Protein AF-A0A7T5EWG3-F1 (afdb_monomer_lite)

pLDDT: mean 82.38, std 19.08, range [40.19, 96.69]

Sequence (79 aa):
MPDKRDMEQESLTELIIDAKSGDKRGQEELYRRFKPMICKMAHRMNWNDWEDAQQELIYELFLAAQRFEPHIDAGNQEL

Foldseek 3Di:
DDDPPPPDPQDPLNLLVCLLVVNPVSLVVLCVVCVVVLQVVLCVVDVVCSVVSSVVVSVVSSVCSNVDDPPPPPPDPDD

Secondary structure (DSSP, 8-state):
---TT------HHHHHHHHHHT-HHHHHHHHHHHHHHHHHHHHHH-STTHHHHHHHHHHHHHHHHHT------------

Structure (mmCIF, N/CA/C/O backbone):
data_AF-A0A7T5EWG3-F1
#
_entry.id   AF-A0A7T5EWG3-F1
#
loop_
_atom_site.group_PDB
_atom_site.id
_atom_site.type_symbol
_atom_site.label_atom_id
_atom_site.label_alt_id
_atom_site.label_comp_id
_atom_site.label_asym_id
_atom_site.label_entity_id
_atom_site.label_seq_id
_atom_site.pdbx_PDB_ins_code
_atom_site.Cartn_x
_atom_site.Cartn_y
_atom_site.Cartn_z
_atom_site.occupancy
_atom_site.B_iso_or_equiv
_atom_site.auth_seq_id
_atom_site.auth_comp_id
_atom_site.auth_asym_id
_atom_site.auth_atom_id
_atom_site.pdbx_PDB_model_num
ATOM 1 N N . MET A 1 1 ? 10.841 -15.503 30.172 1.00 40.81 1 MET A N 1
ATOM 2 C CA . MET A 1 1 ? 10.955 -14.653 28.969 1.00 40.81 1 MET A CA 1
ATOM 3 C C . MET A 1 1 ? 9.747 -14.957 28.108 1.00 40.81 1 MET A C 1
ATOM 5 O O . MET A 1 1 ? 9.580 -16.133 27.809 1.00 40.81 1 MET A O 1
ATOM 9 N N . PRO A 1 2 ? 8.867 -13.989 27.822 1.00 40.19 2 PRO A N 1
ATOM 10 C CA . PRO A 1 2 ? 7.696 -14.262 27.004 1.00 40.19 2 PRO A CA 1
ATOM 11 C C . PRO A 1 2 ? 8.116 -14.459 25.542 1.00 40.19 2 PRO A C 1
ATOM 13 O O . PRO A 1 2 ? 9.007 -13.778 25.030 1.00 40.19 2 PRO A O 1
ATOM 16 N N . ASP A 1 3 ? 7.515 -15.474 24.936 1.00 41.12 3 ASP A N 1
ATOM 17 C CA . ASP A 1 3 ? 7.699 -15.941 23.568 1.00 41.12 3 ASP A CA 1
ATOM 18 C C . ASP A 1 3 ? 7.212 -14.863 22.583 1.00 41.12 3 ASP A C 1
ATOM 20 O O . ASP A 1 3 ? 6.129 -14.310 22.741 1.00 41.12 3 ASP A O 1
ATOM 24 N N . LYS A 1 4 ? 8.009 -14.522 21.564 1.00 49.53 4 LYS A N 1
ATOM 25 C CA . LYS A 1 4 ? 7.713 -13.432 20.607 1.00 49.53 4 LYS A CA 1
ATOM 26 C C . LYS A 1 4 ? 6.631 -13.797 19.573 1.00 49.53 4 LYS A C 1
ATOM 28 O O . LYS A 1 4 ? 6.590 -13.202 18.498 1.00 49.53 4 LYS A O 1
ATOM 33 N N . ARG A 1 5 ? 5.793 -14.794 19.862 1.00 47.59 5 ARG A N 1
ATOM 34 C CA . ARG A 1 5 ? 4.746 -15.309 18.964 1.00 47.59 5 ARG A CA 1
ATOM 35 C C . ARG A 1 5 ? 3.333 -14.840 19.324 1.00 47.59 5 ARG A C 1
ATOM 37 O O . ARG A 1 5 ? 2.407 -15.185 18.602 1.00 47.59 5 ARG A O 1
ATOM 44 N N . ASP A 1 6 ? 3.208 -13.983 20.337 1.00 40.31 6 ASP A N 1
ATOM 45 C CA . ASP A 1 6 ? 1.930 -13.455 20.832 1.00 40.31 6 ASP A CA 1
ATOM 46 C C . ASP A 1 6 ? 1.686 -11.985 20.430 1.00 40.31 6 ASP A C 1
ATOM 48 O O . ASP A 1 6 ? 1.064 -11.231 21.173 1.00 40.31 6 ASP A O 1
ATOM 52 N N . MET A 1 7 ? 2.181 -11.526 19.269 1.00 46.06 7 MET A N 1
ATOM 53 C CA . MET A 1 7 ? 1.552 -10.347 18.660 1.00 46.06 7 MET A CA 1
ATOM 54 C C . MET A 1 7 ? 0.257 -10.841 18.035 1.00 46.06 7 MET A C 1
ATOM 56 O O . MET A 1 7 ? 0.300 -11.495 16.990 1.00 46.06 7 MET A O 1
ATOM 60 N N . GLU A 1 8 ? -0.863 -10.573 18.707 1.00 53.84 8 GLU A N 1
ATOM 61 C CA . GLU A 1 8 ? -2.202 -10.650 18.128 1.00 53.84 8 GLU A CA 1
ATOM 62 C C . GLU A 1 8 ? -2.110 -10.187 16.671 1.00 53.84 8 GLU A C 1
ATOM 64 O O . GLU A 1 8 ? -1.596 -9.103 16.385 1.00 53.84 8 GLU A O 1
ATOM 69 N N . GLN A 1 9 ? -2.473 -11.062 15.727 1.00 61.78 9 GLN A N 1
ATOM 70 C CA . GLN A 1 9 ? -2.517 -10.675 14.325 1.00 61.78 9 GLN A CA 1
ATOM 71 C C . GLN A 1 9 ? -3.567 -9.576 14.211 1.00 61.78 9 GLN A C 1
ATOM 73 O O . GLN A 1 9 ? -4.749 -9.884 14.088 1.00 61.78 9 GLN A O 1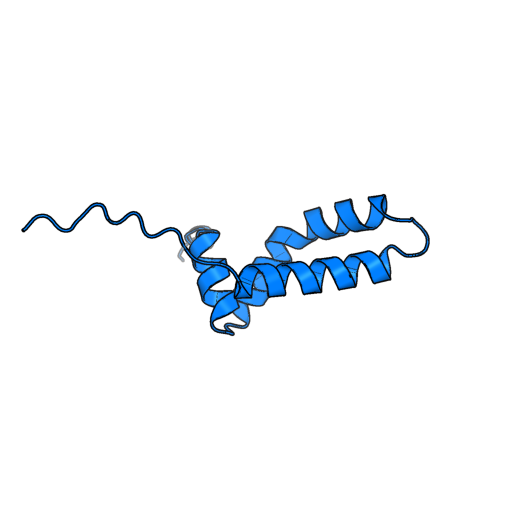
ATOM 78 N N . GLU A 1 10 ? -3.119 -8.317 14.250 1.00 74.75 10 GLU A N 1
ATOM 79 C CA . GLU A 1 10 ? -3.956 -7.158 13.956 1.00 74.75 10 GLU A CA 1
ATOM 80 C C . GLU A 1 10 ? -4.740 -7.471 12.689 1.00 74.75 10 GLU A C 1
ATOM 82 O O . GLU A 1 10 ? -4.178 -7.897 11.655 1.00 74.75 10 GLU A O 1
ATOM 87 N N . SER A 1 11 ? -6.054 -7.336 12.818 1.00 88.25 11 SER A N 1
ATOM 88 C CA . SER A 1 11 ? -6.970 -7.587 11.729 1.00 88.25 11 SER A CA 1
ATOM 89 C C . SER A 1 11 ? -6.653 -6.623 10.590 1.00 88.25 11 SER A C 1
ATOM 91 O O . SER A 1 11 ? -6.128 -5.523 10.775 1.00 88.25 11 SER A O 1
ATOM 93 N N . LEU A 1 12 ? -6.963 -7.039 9.364 1.00 89.44 12 LEU A N 1
ATOM 94 C CA . LEU A 1 12 ? -6.756 -6.171 8.208 1.00 89.44 12 LEU A CA 1
ATOM 95 C C . LEU A 1 12 ? -7.542 -4.855 8.348 1.00 89.44 12 LEU A C 1
ATOM 97 O O . LEU A 1 12 ? -7.055 -3.810 7.933 1.00 89.44 12 LEU A O 1
ATOM 101 N N . THR A 1 13 ? -8.723 -4.904 8.966 1.00 90.62 13 THR A N 1
ATOM 102 C CA . THR A 1 13 ? -9.552 -3.728 9.238 1.00 90.62 13 THR A CA 1
ATOM 103 C C . THR A 1 13 ? -8.857 -2.746 10.178 1.00 90.62 13 THR A C 1
ATOM 105 O O . THR A 1 13 ? -8.798 -1.563 9.856 1.00 90.62 13 THR A O 1
ATOM 108 N N . GLU A 1 14 ? -8.295 -3.220 11.294 1.00 90.62 14 GLU A N 1
ATOM 109 C CA . GLU A 1 14 ? -7.545 -2.378 12.241 1.00 90.62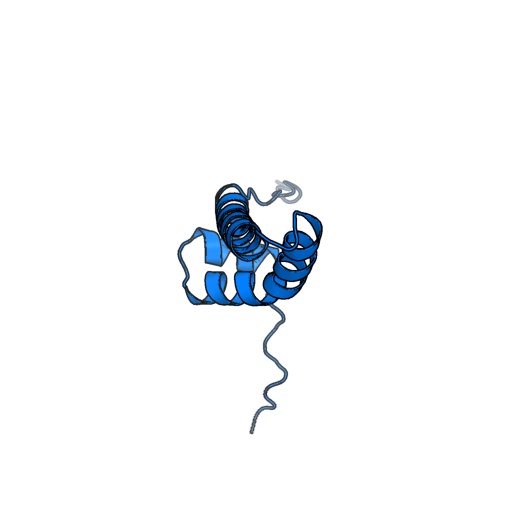 14 GLU A CA 1
ATOM 110 C C . GLU A 1 14 ? -6.345 -1.721 11.557 1.00 90.62 14 GLU A C 1
ATOM 112 O O . GLU A 1 14 ? -6.200 -0.505 11.614 1.00 90.62 14 GLU A O 1
ATOM 117 N N . LEU A 1 15 ? -5.574 -2.485 10.777 1.00 92.00 15 LEU A N 1
ATOM 118 C CA . LEU A 1 15 ? -4.440 -1.935 10.030 1.00 92.00 15 LEU A CA 1
ATOM 119 C C . LEU A 1 15 ? -4.835 -0.858 9.023 1.00 92.00 15 LEU A C 1
ATOM 121 O O . LEU A 1 15 ? -4.094 0.105 8.828 1.00 92.00 15 LEU A O 1
ATOM 125 N N . ILE A 1 16 ? -5.980 -1.016 8.354 1.00 93.38 16 ILE A N 1
ATOM 126 C CA . ILE A 1 16 ? -6.478 -0.002 7.423 1.00 93.38 16 ILE A CA 1
ATOM 127 C C . ILE A 1 16 ? -6.913 1.254 8.189 1.00 93.38 16 ILE A C 1
ATOM 129 O O . ILE A 1 16 ? -6.626 2.360 7.733 1.00 93.38 16 ILE A O 1
ATOM 133 N N . ILE A 1 17 ? -7.558 1.102 9.351 1.00 92.94 17 ILE A N 1
ATOM 134 C CA . ILE A 1 17 ? -7.948 2.225 10.217 1.00 92.94 17 ILE A CA 1
ATOM 135 C C . ILE A 1 17 ? -6.705 2.979 10.716 1.00 92.94 17 ILE A C 1
ATOM 137 O O . ILE A 1 17 ? -6.648 4.205 10.590 1.00 92.94 17 ILE A O 1
ATOM 141 N N . ASP A 1 18 ? -5.685 2.267 11.191 1.00 92.12 18 ASP A N 1
ATOM 142 C CA . ASP A 1 18 ? -4.432 2.860 11.665 1.00 92.12 18 ASP A CA 1
ATOM 143 C C . ASP A 1 18 ? -3.699 3.576 10.527 1.00 92.12 18 ASP A C 1
ATOM 145 O O . ASP A 1 18 ? -3.355 4.758 10.641 1.00 92.12 18 ASP A O 1
ATOM 149 N N . ALA A 1 19 ? -3.548 2.919 9.373 1.00 93.00 19 ALA A N 1
ATOM 150 C CA . ALA A 1 19 ? -2.926 3.523 8.199 1.00 93.00 19 ALA A CA 1
ATOM 151 C C . ALA A 1 19 ? -3.681 4.775 7.715 1.00 93.00 19 ALA A C 1
ATOM 153 O O . ALA A 1 19 ? -3.049 5.766 7.324 1.00 93.00 19 ALA A O 1
ATOM 154 N N . LYS A 1 20 ? -5.022 4.756 7.778 1.00 93.81 20 LYS A N 1
ATOM 155 C CA . LYS A 1 20 ? -5.891 5.897 7.455 1.00 93.81 20 LYS A CA 1
ATOM 156 C C . LYS A 1 20 ? -5.669 7.072 8.406 1.00 93.81 20 LYS A C 1
ATOM 158 O O . LYS A 1 20 ? -5.647 8.213 7.949 1.00 93.81 20 LYS A O 1
ATOM 163 N N . SER A 1 21 ? -5.442 6.800 9.692 1.00 92.06 21 SER A N 1
ATOM 164 C CA . SER A 1 21 ? -5.178 7.818 10.722 1.00 92.06 21 SER A CA 1
ATOM 165 C C . SER A 1 21 ? -3.809 8.505 10.594 1.00 92.06 21 SER A C 1
ATOM 167 O O . SER A 1 21 ? -3.549 9.500 11.269 1.00 92.06 21 SER A O 1
ATOM 169 N N . GLY A 1 22 ? -2.943 8.006 9.706 1.00 90.31 22 GLY A N 1
ATOM 170 C CA . GLY A 1 22 ? -1.579 8.500 9.531 1.00 90.31 22 GLY A CA 1
ATOM 171 C C . GLY A 1 22 ? -0.549 7.798 10.417 1.00 90.31 22 GLY A C 1
ATOM 172 O O . GLY A 1 22 ? 0.588 8.270 10.497 1.00 90.31 22 GLY A O 1
ATOM 173 N N . ASP A 1 23 ? -0.908 6.681 11.063 1.00 94.12 23 ASP A N 1
ATOM 174 C CA . ASP A 1 23 ? 0.056 5.869 11.800 1.00 94.12 23 ASP A CA 1
ATOM 175 C C . ASP A 1 23 ? 1.071 5.236 10.840 1.00 94.12 23 ASP A C 1
ATOM 177 O O . ASP A 1 23 ? 0.738 4.445 9.953 1.00 94.12 23 ASP A O 1
ATOM 181 N N . LYS A 1 24 ? 2.346 5.571 11.054 1.00 94.00 24 LYS A N 1
ATOM 182 C CA . LYS A 1 24 ? 3.464 5.054 10.264 1.00 94.00 24 LYS A CA 1
ATOM 183 C C . LYS A 1 24 ? 3.606 3.544 10.410 1.00 94.00 24 LYS A C 1
ATOM 185 O O . LYS A 1 24 ? 3.908 2.883 9.421 1.00 94.00 24 LYS A O 1
ATOM 190 N N . ARG A 1 25 ? 3.368 2.989 11.606 1.00 93.56 25 ARG A N 1
ATOM 191 C CA . ARG A 1 25 ? 3.484 1.541 11.826 1.00 93.56 25 ARG A CA 1
ATOM 192 C C . ARG A 1 25 ? 2.401 0.802 11.044 1.00 93.56 25 ARG A C 1
ATOM 194 O O . ARG A 1 25 ? 2.722 -0.142 10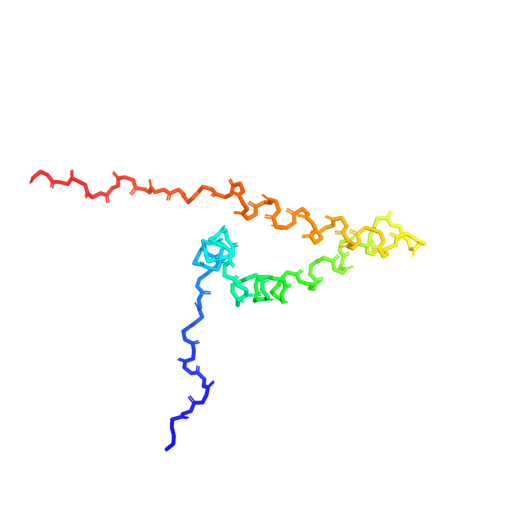.325 1.00 93.56 25 ARG A O 1
ATOM 201 N N . GLY A 1 26 ? 1.154 1.268 11.130 1.00 92.06 26 GLY A N 1
ATOM 202 C CA . GLY A 1 26 ? 0.041 0.759 10.328 1.00 92.06 26 GLY A CA 1
ATOM 203 C C . GLY A 1 26 ? 0.313 0.832 8.822 1.00 92.06 26 GLY A C 1
ATOM 204 O O . GLY A 1 26 ? 0.115 -0.152 8.111 1.00 92.06 26 GLY A O 1
ATOM 205 N N . GLN A 1 27 ? 0.851 1.952 8.327 1.00 94.31 27 GLN A N 1
ATOM 206 C CA . GLN A 1 27 ? 1.215 2.109 6.911 1.00 94.31 27 GLN A CA 1
ATOM 207 C C . GLN A 1 27 ? 2.311 1.134 6.459 1.00 94.31 27 GLN A C 1
ATOM 209 O O . GLN A 1 27 ? 2.192 0.515 5.397 1.00 94.31 27 GLN A O 1
ATOM 214 N N . GLU A 1 28 ? 3.371 0.982 7.254 1.00 95.75 28 GLU A N 1
ATOM 215 C CA . GLU A 1 28 ? 4.472 0.059 6.967 1.00 95.75 28 GLU A CA 1
ATOM 216 C C . GLU A 1 28 ? 4.004 -1.399 6.968 1.00 95.75 28 GLU A C 1
ATOM 218 O O . GLU A 1 28 ? 4.349 -2.166 6.065 1.00 95.75 28 GLU A O 1
ATOM 223 N N . GLU A 1 29 ? 3.184 -1.781 7.947 1.00 95.31 29 GLU A N 1
ATOM 224 C CA . GLU A 1 29 ? 2.644 -3.133 8.067 1.00 95.31 29 GLU A CA 1
ATOM 225 C C . GLU A 1 29 ? 1.650 -3.449 6.940 1.00 95.31 29 GLU A C 1
ATOM 227 O O . GLU A 1 29 ? 1.714 -4.531 6.346 1.00 95.31 29 GLU A O 1
ATOM 232 N N . LEU A 1 30 ? 0.794 -2.491 6.568 1.00 94.56 30 LEU A N 1
ATOM 233 C CA . LEU A 1 30 ? -0.107 -2.607 5.422 1.00 94.56 30 LEU A CA 1
ATOM 234 C C . LEU A 1 30 ? 0.689 -2.824 4.127 1.00 94.56 30 LEU A C 1
ATOM 236 O O . LEU A 1 30 ? 0.456 -3.802 3.412 1.00 94.56 30 LEU A O 1
ATOM 240 N N . TYR A 1 31 ? 1.694 -1.985 3.854 1.00 96.00 31 TYR A N 1
ATOM 241 C CA . TYR A 1 31 ? 2.577 -2.173 2.700 1.00 96.00 31 TYR A CA 1
ATOM 242 C C . TYR A 1 31 ? 3.269 -3.540 2.732 1.00 96.00 31 TYR A C 1
ATOM 244 O O . TYR A 1 31 ? 3.264 -4.257 1.730 1.00 96.00 31 TYR A O 1
ATOM 252 N N . ARG A 1 32 ? 3.824 -3.949 3.880 1.00 96.00 32 ARG A N 1
ATOM 253 C CA . ARG A 1 32 ? 4.517 -5.236 4.032 1.00 96.00 32 ARG A CA 1
ATOM 254 C C . ARG A 1 32 ? 3.615 -6.417 3.676 1.00 96.00 32 ARG A C 1
ATOM 256 O O . ARG A 1 32 ? 4.072 -7.331 2.986 1.00 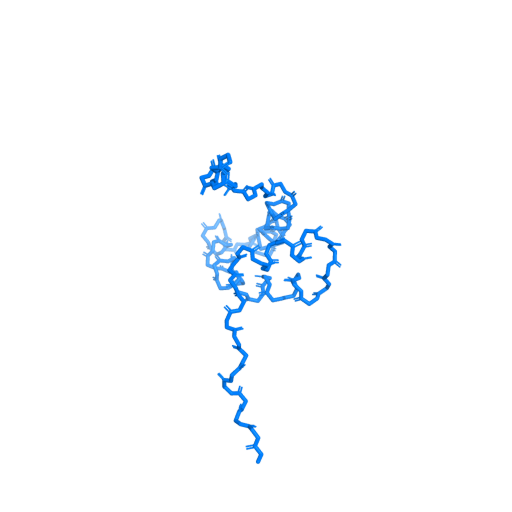96.00 32 ARG A O 1
ATOM 263 N N . ARG A 1 33 ? 2.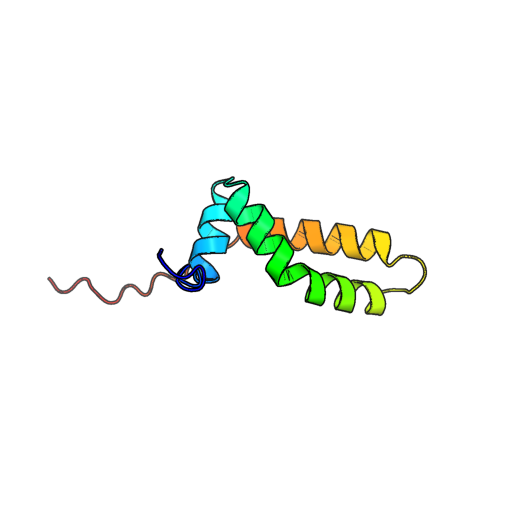348 -6.393 4.106 1.00 95.06 33 ARG A N 1
ATOM 264 C CA . ARG A 1 33 ? 1.363 -7.448 3.812 1.00 95.06 33 ARG A CA 1
ATOM 265 C C . ARG A 1 33 ? 0.967 -7.487 2.332 1.00 95.06 33 ARG A C 1
ATOM 267 O O . ARG A 1 33 ? 0.837 -8.578 1.778 1.00 95.06 33 ARG A O 1
ATOM 274 N N . PHE A 1 34 ? 0.834 -6.335 1.671 1.00 96.25 34 PHE A N 1
ATOM 275 C CA . PHE A 1 34 ? 0.417 -6.258 0.262 1.00 96.25 34 PHE A CA 1
ATOM 276 C C . PHE A 1 34 ? 1.567 -6.296 -0.756 1.00 96.25 34 PHE A C 1
ATOM 278 O O . PHE A 1 34 ? 1.329 -6.607 -1.925 1.00 96.25 34 PHE A O 1
ATOM 285 N N . LYS A 1 35 ? 2.820 -6.073 -0.339 1.00 96.19 35 LYS A N 1
ATOM 286 C CA . LYS A 1 35 ? 4.004 -6.068 -1.217 1.00 96.19 35 LYS A CA 1
ATOM 287 C C . LYS A 1 35 ? 4.097 -7.286 -2.151 1.00 96.19 35 LYS A C 1
ATOM 289 O O . LYS A 1 35 ? 4.341 -7.077 -3.339 1.00 96.19 35 LYS A O 1
ATOM 294 N N . PRO A 1 36 ? 3.870 -8.542 -1.706 1.00 96.50 36 PRO A N 1
ATOM 295 C CA . PRO A 1 36 ? 3.926 -9.694 -2.609 1.00 96.50 36 PRO A CA 1
ATOM 296 C C . PRO A 1 36 ? 2.889 -9.626 -3.739 1.00 96.50 36 PRO A C 1
ATOM 298 O O . PRO A 1 36 ? 3.175 -10.008 -4.874 1.00 96.50 36 PRO A O 1
ATOM 301 N N . MET A 1 37 ? 1.688 -9.121 -3.441 1.00 96.25 37 MET A N 1
ATOM 302 C CA . MET A 1 37 ? 0.621 -8.948 -4.426 1.00 96.25 37 MET A CA 1
ATOM 303 C C . MET A 1 37 ? 0.952 -7.817 -5.398 1.00 96.25 37 MET A C 1
ATOM 305 O O . MET A 1 37 ? 0.806 -8.008 -6.603 1.00 96.25 37 MET A O 1
ATOM 309 N N . ILE A 1 38 ? 1.463 -6.696 -4.884 1.00 95.75 38 ILE A N 1
ATOM 310 C CA . ILE A 1 38 ? 1.925 -5.554 -5.679 1.00 95.75 38 ILE A CA 1
ATOM 311 C C . ILE A 1 38 ? 2.990 -6.000 -6.684 1.00 95.75 38 ILE A C 1
ATOM 313 O O . ILE A 1 38 ? 2.802 -5.816 -7.882 1.00 95.75 38 ILE A O 1
ATOM 317 N N . CYS A 1 39 ? 4.058 -6.668 -6.230 1.00 94.12 39 CYS A N 1
ATOM 318 C CA . CYS A 1 39 ? 5.106 -7.188 -7.114 1.00 94.12 39 CYS A CA 1
ATOM 319 C C . CYS A 1 39 ? 4.528 -8.121 -8.189 1.00 94.12 39 CYS A C 1
ATOM 321 O O . CYS A 1 39 ? 4.855 -8.010 -9.368 1.00 94.12 39 CYS A O 1
ATOM 323 N N . LYS A 1 40 ? 3.624 -9.028 -7.797 1.00 94.25 40 LYS A N 1
ATOM 324 C CA . LYS A 1 40 ? 2.979 -9.960 -8.727 1.00 94.25 40 LYS A CA 1
ATOM 325 C C . LYS A 1 40 ? 2.108 -9.250 -9.768 1.00 94.25 40 LYS A C 1
ATOM 327 O O . LYS A 1 40 ? 2.042 -9.730 -10.896 1.00 94.25 40 LYS A O 1
ATOM 332 N N . MET A 1 41 ? 1.405 -8.177 -9.401 1.00 94.44 41 MET A N 1
ATOM 333 C CA . MET A 1 41 ? 0.577 -7.404 -10.334 1.00 94.44 41 MET A CA 1
ATOM 334 C C . MET A 1 41 ? 1.433 -6.539 -11.256 1.00 94.44 41 MET A C 1
ATOM 336 O O . MET A 1 41 ? 1.219 -6.585 -12.462 1.00 94.44 41 MET A O 1
ATOM 340 N N . ALA A 1 42 ? 2.446 -5.853 -10.726 1.00 93.75 42 ALA A N 1
ATOM 341 C CA . ALA A 1 42 ? 3.369 -5.036 -11.510 1.00 93.75 42 ALA A CA 1
ATOM 342 C C . ALA A 1 42 ? 4.023 -5.840 -12.649 1.00 93.75 42 ALA A C 1
ATOM 344 O O . ALA A 1 42 ? 3.973 -5.438 -13.809 1.00 93.75 42 ALA A O 1
ATOM 345 N N . HIS A 1 43 ? 4.509 -7.054 -12.356 1.00 91.44 43 HIS A N 1
ATOM 346 C CA . HIS A 1 43 ? 5.079 -7.948 -13.373 1.00 91.44 43 HIS A CA 1
ATOM 347 C C . HIS A 1 43 ? 4.097 -8.383 -14.473 1.00 91.44 43 HIS A C 1
ATOM 349 O O . HIS A 1 43 ? 4.534 -8.845 -15.525 1.00 91.44 43 HIS A O 1
ATOM 355 N N . ARG A 1 44 ? 2.779 -8.281 -14.252 1.00 91.19 44 ARG A N 1
ATOM 356 C CA . ARG A 1 44 ? 1.765 -8.617 -15.264 1.00 91.19 44 ARG A CA 1
ATOM 357 C C . ARG A 1 44 ? 1.461 -7.464 -16.216 1.00 91.19 44 ARG A C 1
ATOM 359 O O . ARG A 1 44 ? 0.886 -7.729 -17.265 1.00 91.19 44 ARG A O 1
ATOM 366 N N . MET A 1 45 ? 1.782 -6.223 -15.847 1.00 83.56 45 MET A N 1
ATOM 367 C CA . MET A 1 45 ? 1.363 -5.035 -16.601 1.00 83.56 45 MET A CA 1
ATOM 368 C C . MET A 1 45 ? 2.306 -4.729 -17.770 1.00 83.56 45 MET A C 1
ATOM 370 O O . MET A 1 45 ? 1.824 -4.480 -18.868 1.00 83.56 45 MET A O 1
ATOM 374 N N . ASN A 1 46 ? 3.622 -4.832 -17.575 1.00 75.88 46 ASN A N 1
ATOM 375 C CA . ASN A 1 46 ? 4.650 -4.852 -18.623 1.00 75.88 46 ASN A CA 1
ATOM 376 C C . ASN A 1 46 ? 5.997 -5.183 -17.956 1.00 75.88 46 ASN A C 1
ATOM 378 O O . ASN A 1 46 ? 6.243 -4.720 -16.846 1.00 75.88 46 ASN A O 1
ATOM 382 N N . TRP A 1 47 ? 6.891 -5.945 -18.599 1.00 69.75 47 TRP A N 1
ATOM 383 C CA . TRP A 1 47 ? 8.219 -6.205 -18.016 1.00 69.75 47 TRP A CA 1
ATOM 384 C C . TRP A 1 47 ? 9.075 -4.937 -17.986 1.00 69.75 47 TRP A C 1
ATOM 386 O O . TRP A 1 47 ? 9.861 -4.769 -17.065 1.00 69.75 47 TRP A O 1
ATOM 396 N N . ASN A 1 48 ? 8.937 -4.042 -18.967 1.00 81.31 48 ASN A N 1
ATOM 397 C CA . ASN A 1 48 ? 9.804 -2.864 -19.063 1.00 81.31 48 ASN A CA 1
ATOM 398 C C . ASN A 1 48 ? 9.410 -1.730 -18.103 1.00 81.31 48 ASN A C 1
ATOM 400 O O . ASN A 1 48 ? 10.286 -0.978 -17.697 1.00 81.31 48 ASN A O 1
ATOM 404 N N . ASP A 1 49 ? 8.145 -1.678 -17.677 1.00 89.00 49 ASP A N 1
ATOM 405 C CA . ASP A 1 49 ? 7.590 -0.581 -16.862 1.00 89.00 49 ASP A CA 1
ATOM 406 C C . ASP A 1 49 ? 7.108 -1.079 -15.487 1.00 89.00 49 ASP A C 1
ATOM 408 O O . ASP A 1 49 ? 6.215 -0.513 -14.856 1.00 89.00 49 ASP A O 1
ATOM 412 N N . TRP A 1 50 ? 7.656 -2.204 -15.020 1.00 89.75 50 TRP A N 1
ATOM 413 C CA . TRP A 1 50 ? 7.209 -2.839 -13.779 1.00 89.75 50 TRP A CA 1
ATOM 414 C C . TRP A 1 50 ? 7.492 -1.979 -12.538 1.00 89.75 50 TRP A C 1
ATOM 416 O O . TRP A 1 50 ? 6.759 -2.084 -11.557 1.00 89.75 50 TRP A O 1
ATOM 426 N N . GLU A 1 51 ? 8.527 -1.134 -12.566 1.00 93.31 51 GLU A N 1
ATOM 427 C CA . GLU A 1 51 ? 8.848 -0.211 -11.469 1.00 93.31 51 GLU A CA 1
ATOM 428 C C . GLU A 1 51 ? 7.791 0.894 -11.353 1.00 93.31 51 GLU A C 1
ATOM 430 O O . GLU A 1 51 ? 7.307 1.161 -10.251 1.00 93.31 51 GLU A O 1
ATOM 435 N N . ASP A 1 52 ? 7.362 1.461 -12.483 1.00 94.25 52 ASP A N 1
ATOM 436 C CA . ASP A 1 52 ? 6.290 2.461 -12.535 1.00 94.25 52 ASP A CA 1
ATOM 437 C C . ASP A 1 52 ? 4.965 1.843 -12.075 1.00 94.25 52 ASP A C 1
ATOM 439 O O . ASP A 1 52 ? 4.318 2.350 -11.157 1.00 94.25 52 ASP A O 1
ATOM 443 N N . ALA A 1 53 ? 4.622 0.663 -12.606 1.00 93.75 53 ALA A N 1
ATOM 444 C CA . ALA A 1 53 ? 3.437 -0.078 -12.181 1.00 93.75 53 ALA A CA 1
ATOM 445 C C . ALA A 1 53 ? 3.474 -0.418 -10.680 1.00 93.75 53 ALA A C 1
ATOM 447 O O . ALA A 1 53 ? 2.453 -0.365 -9.993 1.00 93.75 53 ALA A O 1
ATOM 448 N N . GLN A 1 54 ? 4.646 -0.758 -10.134 1.00 95.56 54 GLN A N 1
ATOM 449 C CA . GLN A 1 54 ? 4.805 -0.997 -8.703 1.00 95.56 54 GLN A CA 1
ATOM 450 C C . GLN A 1 54 ? 4.520 0.270 -7.885 1.00 95.56 54 GLN A C 1
ATOM 452 O O . GLN A 1 54 ? 3.831 0.175 -6.867 1.00 95.56 54 GLN A O 1
ATOM 457 N N . GLN A 1 55 ? 5.035 1.431 -8.296 1.00 95.69 55 GLN A N 1
ATOM 458 C CA . GLN A 1 55 ? 4.796 2.697 -7.598 1.00 95.69 55 GLN A CA 1
ATOM 459 C C . GLN A 1 55 ? 3.320 3.099 -7.636 1.00 95.69 55 GLN A C 1
ATOM 461 O O . GLN A 1 55 ? 2.762 3.449 -6.594 1.00 95.69 55 GLN A O 1
ATOM 466 N N . GLU A 1 56 ? 2.670 2.977 -8.795 1.00 95.75 56 GLU A N 1
ATOM 467 C CA . GLU A 1 56 ? 1.237 3.249 -8.943 1.00 95.75 56 GLU A CA 1
ATOM 468 C C . GLU A 1 56 ? 0.399 2.349 -8.028 1.00 95.75 56 GLU A C 1
ATOM 470 O O . GLU A 1 56 ? -0.468 2.830 -7.302 1.00 95.75 56 GLU A O 1
ATOM 475 N N . LEU A 1 57 ? 0.708 1.052 -7.967 1.00 96.25 57 LEU A N 1
ATOM 476 C CA . LEU A 1 57 ? 0.004 0.107 -7.096 1.00 96.25 57 LEU A CA 1
ATOM 477 C C . LEU A 1 57 ? 0.203 0.400 -5.601 1.00 96.25 57 LEU A C 1
ATOM 479 O O . LEU A 1 57 ? -0.715 0.188 -4.807 1.00 96.25 57 LEU A O 1
ATOM 483 N N . ILE A 1 58 ? 1.384 0.878 -5.197 1.00 96.69 58 ILE A N 1
ATOM 484 C CA . ILE A 1 58 ? 1.629 1.322 -3.815 1.00 96.69 58 ILE A CA 1
ATOM 485 C C . ILE A 1 58 ? 0.789 2.566 -3.508 1.00 96.69 58 ILE A C 1
ATOM 487 O O . ILE A 1 58 ? 0.174 2.644 -2.445 1.00 96.69 58 ILE A O 1
ATOM 491 N N . TYR A 1 59 ? 0.743 3.526 -4.430 1.00 96.69 59 TYR A N 1
ATOM 492 C CA . TYR A 1 59 ? -0.059 4.735 -4.272 1.00 96.69 59 TYR A CA 1
ATOM 493 C C . TYR A 1 59 ? -1.557 4.413 -4.164 1.00 96.69 59 TYR A C 1
ATOM 495 O O . TYR A 1 59 ? -2.224 4.868 -3.232 1.00 96.69 59 TYR A O 1
ATOM 503 N N . GLU A 1 60 ? -2.065 3.548 -5.043 1.00 96.25 60 GLU A N 1
ATOM 504 C CA . GLU A 1 60 ? -3.458 3.094 -5.027 1.00 96.25 60 GLU A CA 1
ATOM 505 C C . GLU A 1 60 ? -3.812 2.316 -3.754 1.00 96.25 60 GLU A C 1
ATOM 507 O O . GLU A 1 60 ? -4.908 2.490 -3.225 1.00 96.25 60 GLU A O 1
ATOM 512 N N . LEU A 1 61 ? -2.890 1.521 -3.192 1.00 96.19 61 LEU A N 1
ATOM 513 C CA . LEU A 1 61 ? -3.101 0.862 -1.897 1.00 96.19 61 LEU A CA 1
ATOM 514 C C . LEU A 1 61 ? -3.410 1.884 -0.793 1.00 96.19 61 LEU A C 1
ATOM 516 O O . LEU A 1 61 ? -4.366 1.712 -0.034 1.00 96.19 61 LEU A O 1
ATOM 520 N N . PHE A 1 62 ? -2.618 2.953 -0.701 1.00 95.38 62 PHE A N 1
ATOM 521 C CA . PHE A 1 62 ? -2.825 3.973 0.325 1.00 95.38 62 PHE A CA 1
ATOM 522 C C . PHE A 1 62 ? -4.064 4.829 0.051 1.00 95.38 62 PHE A C 1
ATOM 524 O O . PHE A 1 62 ? -4.786 5.156 0.993 1.00 95.38 62 PHE A O 1
ATOM 531 N N . LEU A 1 63 ? -4.378 5.139 -1.211 1.00 95.56 63 LEU A N 1
ATOM 532 C CA . LEU A 1 63 ? -5.641 5.795 -1.559 1.00 95.56 63 LEU A CA 1
ATOM 533 C C . LEU A 1 63 ? -6.858 4.933 -1.205 1.00 95.56 63 LEU A C 1
ATOM 535 O O . LEU A 1 63 ? -7.840 5.449 -0.668 1.00 95.56 63 LEU A O 1
ATOM 539 N N . ALA A 1 64 ? -6.797 3.629 -1.472 1.00 94.44 64 ALA A N 1
ATOM 540 C CA . ALA A 1 64 ? -7.848 2.689 -1.109 1.00 94.44 64 ALA A CA 1
ATOM 541 C C . ALA A 1 64 ? -8.032 2.622 0.413 1.00 94.44 64 ALA A C 1
ATOM 543 O O . ALA A 1 64 ? -9.165 2.671 0.888 1.00 94.44 64 ALA A O 1
ATOM 544 N N . ALA A 1 65 ? -6.938 2.604 1.181 1.00 94.12 65 ALA A N 1
ATOM 545 C CA . ALA A 1 65 ? -6.993 2.671 2.641 1.00 94.12 65 ALA A CA 1
ATOM 546 C C . ALA A 1 65 ? -7.633 3.980 3.145 1.00 94.12 65 ALA A C 1
ATOM 548 O O . ALA A 1 65 ? -8.451 3.958 4.061 1.00 94.12 65 ALA A O 1
ATOM 549 N N . GLN A 1 66 ? -7.335 5.120 2.513 1.00 94.12 66 GLN A N 1
ATOM 550 C CA . GLN A 1 66 ? -7.947 6.412 2.859 1.00 94.12 66 GLN A CA 1
ATOM 551 C C . GLN A 1 66 ? -9.456 6.451 2.574 1.00 94.12 66 GLN A C 1
ATOM 553 O O . GLN A 1 66 ? -10.228 7.015 3.352 1.00 94.12 66 GLN A O 1
ATOM 558 N N . ARG A 1 67 ? -9.887 5.818 1.480 1.00 93.62 67 ARG A N 1
ATOM 559 C CA . ARG A 1 67 ? -11.300 5.710 1.080 1.00 93.62 67 ARG A CA 1
ATOM 560 C C . ARG A 1 67 ? -12.052 4.592 1.799 1.00 93.62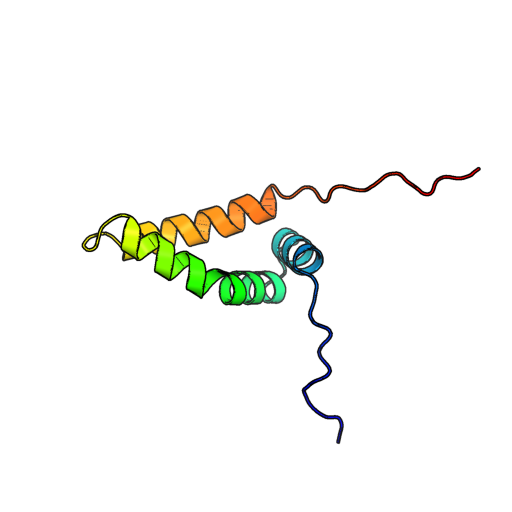 67 ARG A C 1
ATOM 562 O O . ARG A 1 67 ? -13.251 4.450 1.588 1.00 93.62 67 ARG A O 1
ATOM 569 N N . PHE A 1 68 ? -11.374 3.797 2.623 1.00 91.25 68 PHE A N 1
ATOM 570 C CA . PHE A 1 68 ? -12.003 2.691 3.324 1.00 91.25 68 PHE A CA 1
ATOM 571 C C . PHE A 1 68 ? -13.032 3.204 4.333 1.00 91.25 68 PHE A C 1
ATOM 573 O O . PHE A 1 68 ? -12.726 4.020 5.213 1.00 91.25 68 PHE A O 1
ATOM 580 N N . GLU A 1 69 ? -14.250 2.695 4.203 1.00 88.38 69 GLU A N 1
ATOM 581 C CA . GLU A 1 69 ? -15.343 2.876 5.145 1.00 88.38 69 GLU A CA 1
ATOM 582 C C . GLU A 1 69 ? -15.637 1.502 5.752 1.00 88.38 69 GLU A C 1
ATOM 584 O O . GLU A 1 69 ? -16.072 0.601 5.029 1.00 88.38 69 GLU A O 1
ATOM 589 N N . PRO A 1 70 ? -15.348 1.285 7.049 1.00 80.62 70 PRO A N 1
ATOM 590 C CA . PRO A 1 70 ? -15.710 0.032 7.687 1.00 80.62 70 PRO A CA 1
ATOM 591 C C . PRO A 1 70 ? -17.232 -0.099 7.647 1.00 80.62 70 PRO A C 1
ATOM 593 O O . PRO A 1 70 ? -17.951 0.808 8.069 1.00 80.62 70 PRO A O 1
ATOM 596 N N . HIS A 1 71 ? -17.726 -1.227 7.140 1.00 73.81 71 HIS A N 1
ATOM 597 C CA . HIS A 1 71 ? -19.147 -1.529 7.209 1.00 73.81 71 HIS A CA 1
ATOM 598 C C . HIS A 1 71 ? -19.491 -1.765 8.684 1.00 73.81 71 HIS A C 1
ATOM 600 O O . HIS A 1 71 ? -19.165 -2.806 9.250 1.00 73.81 71 HIS A O 1
ATOM 606 N N . ILE A 1 72 ? -20.076 -0.761 9.336 1.00 62.09 72 ILE A N 1
ATOM 607 C CA . ILE A 1 72 ? -20.603 -0.912 10.689 1.00 62.09 72 ILE A CA 1
ATOM 608 C C . ILE A 1 72 ? -21.933 -1.640 10.526 1.00 62.09 72 ILE A C 1
ATOM 610 O O . ILE A 1 72 ? -22.923 -1.038 10.110 1.00 62.09 72 ILE A O 1
ATOM 614 N N . ASP A 1 73 ? -21.962 -2.941 10.810 1.00 55.19 73 ASP A N 1
ATOM 615 C CA . ASP A 1 73 ? -23.232 -3.636 10.988 1.00 55.19 73 ASP A CA 1
ATOM 616 C C . ASP A 1 73 ? -23.933 -3.013 12.199 1.00 55.19 73 ASP A C 1
ATOM 618 O O . ASP A 1 73 ? -23.539 -3.205 13.349 1.00 55.19 73 ASP A O 1
ATOM 622 N N . ALA A 1 74 ? -24.969 -2.216 11.930 1.00 48.19 74 ALA A N 1
ATOM 623 C CA . ALA A 1 74 ? -25.825 -1.569 12.921 1.00 48.19 74 ALA A CA 1
ATOM 624 C C . ALA A 1 74 ? -26.756 -2.584 13.616 1.00 48.19 74 ALA A C 1
ATOM 626 O O . ALA A 1 74 ? -27.961 -2.376 13.726 1.00 48.19 74 ALA A O 1
ATOM 627 N N . GLY A 1 75 ? -26.207 -3.712 14.058 1.00 49.28 75 GLY A N 1
ATOM 628 C CA . GLY A 1 75 ? -26.905 -4.750 14.801 1.00 49.28 75 GLY A CA 1
ATOM 629 C C . GLY A 1 75 ? -26.388 -4.802 16.227 1.00 49.28 75 GLY A C 1
ATOM 630 O O . GLY A 1 75 ? -25.630 -5.708 16.536 1.00 49.28 75 GLY A O 1
ATOM 631 N N . ASN A 1 76 ? -26.716 -3.786 17.035 1.00 48.19 76 ASN A N 1
ATOM 632 C CA . ASN A 1 76 ? -26.814 -3.820 18.507 1.00 48.19 76 ASN A CA 1
ATOM 633 C C . ASN A 1 76 ? -27.191 -2.418 19.033 1.00 48.19 76 ASN A C 1
ATOM 635 O O . ASN A 1 76 ? -26.446 -1.769 19.764 1.00 48.19 76 ASN A O 1
ATOM 639 N N . GLN A 1 77 ? -28.363 -1.930 18.630 1.00 45.00 77 GLN A N 1
ATOM 640 C CA . GLN A 1 77 ? -29.149 -1.005 19.448 1.00 45.00 77 GLN A CA 1
ATOM 641 C C . GLN A 1 77 ? -30.472 -1.710 19.745 1.00 45.00 77 GLN A C 1
ATOM 643 O O . GLN A 1 77 ? -31.487 -1.448 19.106 1.00 45.00 77 GLN A O 1
ATOM 648 N N . GLU A 1 78 ? -30.435 -2.673 20.666 1.00 42.19 78 GLU A N 1
ATOM 649 C CA . GLU A 1 78 ? -31.646 -3.017 21.405 1.00 42.19 78 GLU A CA 1
ATOM 650 C C . GLU A 1 78 ? -31.802 -1.998 22.541 1.00 42.19 78 GLU A C 1
ATOM 652 O O . GLU A 1 78 ? -30.828 -1.623 23.198 1.00 42.19 78 GLU A O 1
ATOM 657 N N . LEU A 1 79 ? -33.032 -1.492 22.623 1.00 41.94 79 LEU A N 1
ATOM 658 C CA . LEU A 1 79 ? -33.559 -0.404 23.449 1.00 41.94 79 LEU A CA 1
ATOM 659 C C . LEU A 1 79 ? -33.379 -0.608 24.958 1.00 41.94 79 LEU A C 1
ATOM 661 O O . LEU A 1 79 ? -33.492 -1.766 25.418 1.00 41.94 79 LEU A O 1
#

Radius of gyration: 16.66 Å; chains: 1; bounding box: 44×24×48 Å